Protein AF-A0A485AMB1-F1 (afdb_monomer_lite)

pLDDT: mean 91.43, std 9.82, range [41.94, 98.31]

InterPro domains:
  IPR048332 D-galactarate/Altronate dehydratase, C-terminal domain [PF20629] (34-96)
  IPR052172 UxaA family altronate/galactarate dehydratases [PTHR30536] (4-95)

Sequence (105 aa):
MICQHQEDEVEAGIEHLRQLYEVMRHDKREPGKLSELKFGLECGGSDGLSGITANPMLGRFSDYVIANGGTTVLTEVPEMFGAEQLLMDHCRDERDLRQAGDDGQ

Structure (mmCIF, N/CA/C/O backbone):
data_AF-A0A485AMB1-F1
#
_entry.id   AF-A0A485AMB1-F1
#
loop_
_atom_site.group_PDB
_atom_site.id
_atom_site.type_symbol
_atom_site.label_atom_id
_atom_site.label_alt_id
_atom_site.label_comp_id
_atom_site.label_asym_id
_atom_site.label_entity_id
_atom_site.label_seq_id
_atom_site.pdbx_PDB_ins_code
_atom_site.Cartn_x
_atom_site.Cartn_y
_atom_site.Cartn_z
_a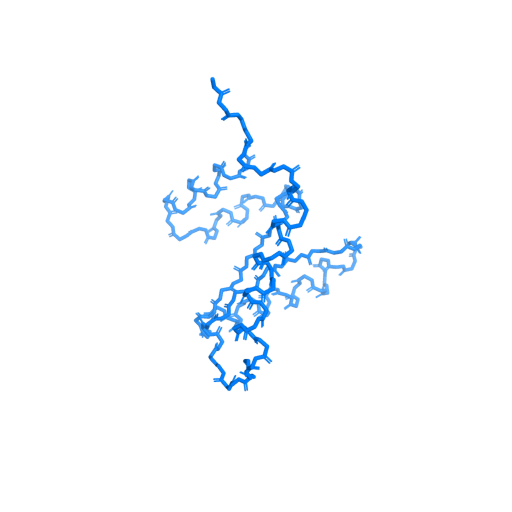tom_site.occupancy
_atom_site.B_iso_or_equiv
_atom_site.auth_seq_id
_atom_site.auth_comp_id
_atom_site.auth_asym_id
_atom_site.auth_atom_id
_atom_site.pdbx_PDB_model_num
ATOM 1 N N . MET A 1 1 ? -24.052 32.332 10.646 1.00 53.50 1 MET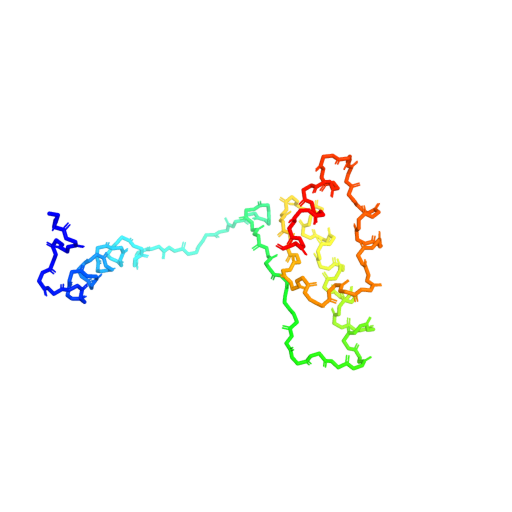 A N 1
ATOM 2 C CA . MET A 1 1 ? -23.258 31.140 10.289 1.00 53.50 1 MET A CA 1
ATOM 3 C C . MET A 1 1 ? -22.518 30.727 11.545 1.00 53.50 1 MET A C 1
ATOM 5 O O . MET A 1 1 ? -21.777 31.551 12.061 1.00 53.50 1 MET A O 1
ATOM 9 N N . ILE A 1 2 ? -22.808 29.550 12.100 1.00 72.75 2 ILE A N 1
ATOM 10 C CA . ILE A 1 2 ? -22.065 29.008 13.246 1.00 72.75 2 ILE A CA 1
ATOM 11 C C . ILE A 1 2 ? -21.000 28.092 12.649 1.00 72.75 2 ILE A C 1
ATOM 13 O O . ILE A 1 2 ? -21.344 27.135 11.964 1.00 7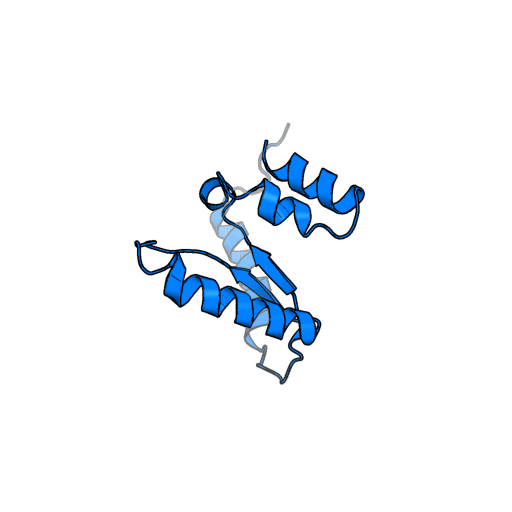2.75 2 ILE A O 1
ATOM 17 N N . CYS A 1 3 ? -19.728 28.438 12.830 1.00 77.12 3 CYS A N 1
ATOM 18 C CA . CYS A 1 3 ? -18.605 27.687 12.261 1.00 77.12 3 CYS A CA 1
ATOM 19 C C . CYS A 1 3 ? -18.094 26.584 13.196 1.00 77.12 3 CYS A C 1
ATOM 21 O O . CYS A 1 3 ? -17.352 25.718 12.752 1.00 77.12 3 CYS A O 1
ATOM 23 N N . GLN A 1 4 ? -18.484 26.619 14.473 1.00 79.94 4 GLN A N 1
ATOM 24 C CA . GLN A 1 4 ? -17.926 25.781 15.528 1.00 79.94 4 GLN A CA 1
ATOM 25 C C . GLN A 1 4 ? -19.030 25.388 16.514 1.00 79.94 4 GLN A C 1
ATOM 27 O O . GLN A 1 4 ? -19.762 26.246 17.006 1.00 79.94 4 GLN A O 1
ATOM 32 N N . HIS A 1 5 ? -19.171 24.083 16.755 1.00 84.12 5 HIS A N 1
ATOM 33 C CA . HIS A 1 5 ? -20.206 23.506 17.625 1.00 84.12 5 HIS A CA 1
ATOM 34 C C . HIS A 1 5 ? -19.680 23.095 19.007 1.00 84.12 5 HIS A C 1
ATOM 36 O O . HIS A 1 5 ? -20.474 22.685 19.847 1.00 84.12 5 HIS A O 1
ATOM 42 N N . GLN A 1 6 ? -18.365 23.172 19.229 1.00 89.44 6 GLN A N 1
ATOM 43 C CA . GLN A 1 6 ? -17.703 22.754 20.463 1.00 89.44 6 GLN A CA 1
ATOM 44 C C . GLN A 1 6 ? -16.869 23.904 21.015 1.00 89.44 6 GLN A C 1
ATOM 46 O O . GLN A 1 6 ? -16.101 24.511 20.273 1.00 89.44 6 GLN A O 1
ATOM 51 N N . GLU A 1 7 ? -17.011 24.198 22.305 1.00 89.81 7 GLU A N 1
ATOM 52 C CA . GLU A 1 7 ? -16.191 25.215 22.978 1.00 89.81 7 GLU A CA 1
ATOM 53 C C . GLU A 1 7 ? -14.748 24.733 23.187 1.00 89.81 7 GLU A C 1
ATOM 55 O O . GLU A 1 7 ? -13.815 25.519 23.039 1.00 89.81 7 GLU A O 1
ATOM 60 N N . ASP A 1 8 ? -14.567 23.435 23.454 1.00 94.44 8 ASP A N 1
ATOM 61 C CA . ASP A 1 8 ? -13.267 22.765 23.537 1.00 94.44 8 ASP A CA 1
ATOM 62 C C . ASP A 1 8 ? -13.234 21.577 22.566 1.00 94.44 8 ASP A C 1
ATOM 64 O O . ASP A 1 8 ? -13.794 20.506 22.808 1.00 94.44 8 ASP A O 1
ATOM 68 N N . GLU A 1 9 ? -12.598 21.792 21.420 1.00 94.19 9 GLU A N 1
ATOM 69 C CA . GLU A 1 9 ? -12.505 20.805 20.343 1.00 94.19 9 GLU A CA 1
ATOM 70 C C . GLU A 1 9 ? -11.564 19.647 20.701 1.00 94.19 9 GLU A C 1
ATOM 72 O O . GLU A 1 9 ? -11.744 18.532 20.207 1.00 94.19 9 GLU A O 1
ATOM 77 N N . VAL A 1 10 ? -10.583 19.891 21.578 1.00 96.00 10 VAL A N 1
ATOM 78 C CA . VAL A 1 10 ? -9.636 18.865 22.021 1.00 96.00 10 VAL A CA 1
ATOM 79 C C . VAL A 1 10 ? -10.334 17.913 22.979 1.00 96.00 10 VAL A C 1
ATOM 81 O O . VAL A 1 10 ? -10.269 16.703 22.768 1.00 96.00 10 VAL A O 1
ATOM 84 N N . GLU A 1 11 ? -11.044 18.434 23.981 1.00 96.81 11 GLU A N 1
ATOM 85 C CA . GLU A 1 11 ? -11.788 17.595 24.927 1.00 96.81 11 GLU A CA 1
ATOM 86 C C . GLU A 1 11 ? -12.890 16.802 24.213 1.00 96.81 11 GLU A C 1
ATOM 88 O O . GLU A 1 11 ? -13.005 15.589 24.401 1.00 96.81 11 GLU A O 1
ATOM 93 N N . ALA A 1 12 ? -13.635 17.446 23.308 1.00 95.88 12 ALA A N 1
ATOM 94 C CA . ALA A 1 12 ? -14.627 16.759 22.484 1.00 95.88 12 ALA A CA 1
ATOM 95 C C . ALA A 1 12 ? -13.993 15.642 21.630 1.00 95.88 12 ALA A C 1
ATOM 97 O O . ALA A 1 12 ? -14.531 14.536 21.544 1.00 95.88 12 ALA A O 1
ATOM 98 N N . GLY A 1 13 ? -12.824 15.894 21.032 1.00 96.25 13 GLY A N 1
ATOM 99 C CA . GLY A 1 13 ? -12.070 14.887 20.284 1.00 96.25 13 GLY A CA 1
ATOM 100 C C . GLY A 1 13 ? -11.617 13.713 21.156 1.00 96.25 13 GLY A C 1
ATOM 101 O O . GLY A 1 13 ? -11.760 12.556 20.757 1.00 96.25 13 GLY A O 1
ATOM 102 N N . ILE A 1 14 ? -11.119 13.989 22.364 1.00 97.88 14 ILE A N 1
ATOM 103 C CA . ILE A 1 14 ? -10.697 12.963 23.327 1.00 97.88 14 ILE A CA 1
ATOM 104 C C . ILE A 1 14 ? -11.879 12.083 23.741 1.00 97.88 14 ILE A C 1
ATOM 106 O O . ILE A 1 14 ? -11.724 10.862 23.803 1.00 97.88 14 ILE A O 1
ATOM 110 N N . GLU A 1 15 ? -13.053 12.664 23.987 1.00 97.44 15 GLU A N 1
ATOM 111 C CA . GLU A 1 15 ? -14.259 11.907 24.337 1.00 97.44 15 GLU A CA 1
ATOM 112 C C . GLU A 1 15 ? -14.653 10.925 23.217 1.00 97.44 15 GLU A C 1
ATOM 114 O O . GLU A 1 15 ? -14.898 9.744 23.472 1.00 97.44 15 GLU A O 1
ATOM 119 N N . HIS A 1 16 ? -14.604 11.353 21.952 1.00 96.62 16 HIS A N 1
ATOM 120 C CA . HIS A 1 16 ? -14.847 10.460 20.814 1.00 96.62 16 HIS A CA 1
ATOM 121 C C . HIS A 1 16 ? -13.791 9.350 20.688 1.00 96.62 16 HIS A C 1
ATOM 123 O O . HIS A 1 16 ? -14.131 8.190 20.441 1.00 96.62 16 HIS A O 1
ATOM 129 N N . LEU A 1 17 ? -12.510 9.670 20.901 1.00 98.06 17 LEU A N 1
ATOM 130 C CA . LEU A 1 17 ? -11.436 8.671 20.885 1.00 98.06 17 LEU A CA 1
ATOM 131 C C . LEU A 1 17 ? -11.593 7.644 22.012 1.00 98.06 17 LEU A C 1
ATOM 133 O O . LEU A 1 17 ? -11.348 6.457 21.794 1.00 98.06 17 LEU A O 1
ATOM 137 N N . ARG A 1 18 ? -12.043 8.070 23.199 1.00 98.31 18 ARG A N 1
ATOM 138 C CA . ARG A 1 18 ? -12.338 7.168 24.320 1.00 98.31 18 ARG A CA 1
ATOM 139 C C . ARG A 1 18 ? -13.434 6.170 23.972 1.00 98.31 18 ARG A C 1
ATOM 141 O O . ARG A 1 18 ? -13.278 4.988 24.257 1.00 98.31 18 ARG A O 1
ATOM 148 N N . GLN A 1 19 ? -14.497 6.615 23.309 1.00 98.00 19 GLN A N 1
ATOM 149 C CA . GLN A 1 19 ? -15.587 5.734 22.881 1.00 98.00 19 GLN A CA 1
ATOM 150 C C . GLN A 1 19 ? -15.099 4.666 21.892 1.00 98.00 19 GLN A C 1
ATOM 152 O O . GLN A 1 19 ? -15.423 3.490 22.052 1.00 98.00 19 GLN A O 1
ATOM 157 N N . LEU A 1 20 ? -14.265 5.048 20.917 1.00 98.06 20 LEU A N 1
ATOM 158 C CA . LEU A 1 20 ? -13.640 4.093 19.994 1.00 98.06 20 LEU A CA 1
ATOM 159 C C . LEU A 1 20 ? -12.723 3.110 20.734 1.00 98.06 20 LEU A C 1
ATOM 161 O O . LEU A 1 20 ? -12.770 1.908 20.468 1.00 98.06 20 LEU A O 1
ATOM 165 N N . TYR A 1 21 ? -11.921 3.608 21.681 1.00 98.12 21 TYR A N 1
ATOM 166 C CA . TYR A 1 21 ? -11.026 2.789 22.496 1.00 98.12 21 TYR A CA 1
ATOM 167 C C . TYR A 1 21 ? -11.782 1.731 23.306 1.00 98.12 21 TYR A C 1
ATOM 169 O O . TYR A 1 21 ? -11.390 0.566 23.286 1.00 98.12 21 TYR A O 1
ATOM 177 N N . GLU A 1 22 ? -12.873 2.099 23.983 1.00 98.25 22 GLU A N 1
ATOM 178 C CA . GLU A 1 22 ? -13.654 1.151 24.790 1.00 98.25 22 GLU A CA 1
ATOM 179 C C . GLU A 1 22 ? -14.243 0.002 23.961 1.00 98.25 22 GLU A C 1
ATOM 181 O O . GLU A 1 22 ? -14.380 -1.109 24.473 1.00 98.25 22 GLU A O 1
ATOM 186 N N . VAL A 1 23 ? -14.518 0.225 22.672 1.00 97.50 23 VAL A N 1
ATOM 187 C CA . VAL A 1 23 ? -14.938 -0.842 21.753 1.00 97.50 23 VAL A CA 1
ATOM 188 C C . VAL A 1 23 ? -13.746 -1.710 21.332 1.00 97.50 23 VAL A C 1
ATOM 190 O O . VAL A 1 23 ? -13.785 -2.924 21.519 1.00 97.50 23 VAL A O 1
ATOM 193 N N . MET A 1 24 ? -12.670 -1.110 20.807 1.00 97.69 24 MET A N 1
ATOM 194 C CA . MET A 1 24 ? -11.556 -1.865 20.199 1.00 97.69 24 MET A CA 1
ATOM 195 C C . MET A 1 24 ? -10.614 -2.533 21.212 1.00 97.69 24 MET A C 1
ATOM 197 O O . MET A 1 24 ? -9.871 -3.450 20.871 1.00 97.69 24 MET A O 1
ATOM 201 N N . ARG A 1 25 ? -10.595 -2.090 22.479 1.00 97.81 25 ARG A N 1
ATOM 202 C CA . ARG A 1 25 ? -9.629 -2.570 23.493 1.00 97.81 25 ARG A CA 1
ATOM 203 C C . ARG A 1 25 ? -9.737 -4.063 23.811 1.00 97.81 25 ARG A C 1
ATOM 205 O O . ARG A 1 25 ? -8.846 -4.611 24.461 1.00 97.81 25 ARG A O 1
ATOM 212 N N . HIS A 1 26 ? -10.840 -4.696 23.426 1.00 97.56 26 HIS A N 1
ATOM 213 C CA . HIS A 1 26 ? -11.092 -6.117 23.638 1.00 97.56 26 HIS A CA 1
ATOM 214 C C . HIS A 1 26 ? -10.832 -6.972 22.393 1.00 97.56 26 HIS A C 1
ATOM 216 O O . HIS A 1 26 ? -10.906 -8.200 22.497 1.00 97.56 26 HIS A O 1
ATOM 222 N N . ASP A 1 27 ? -10.491 -6.352 21.260 1.00 97.69 27 ASP A N 1
ATOM 223 C CA . ASP A 1 27 ? -10.196 -7.052 20.016 1.00 97.69 27 ASP A CA 1
ATOM 224 C C . ASP A 1 27 ? -8.995 -7.985 20.184 1.00 97.69 27 ASP A C 1
ATOM 226 O O . ASP A 1 27 ? -8.000 -7.684 20.855 1.00 97.69 27 ASP A O 1
ATOM 230 N N . LYS A 1 28 ? -9.085 -9.157 19.558 1.00 97.75 28 LYS A N 1
ATOM 231 C CA . LYS A 1 28 ? -8.023 -10.162 19.556 1.00 97.75 28 LYS A CA 1
ATOM 232 C C . LYS A 1 28 ? -7.654 -10.507 18.127 1.00 97.75 28 LYS A C 1
ATOM 234 O O . LYS A 1 28 ? -8.494 -10.507 17.237 1.00 97.75 28 LYS A O 1
ATOM 239 N N . ARG A 1 29 ? -6.374 -10.820 17.918 1.00 97.31 29 ARG A N 1
ATOM 240 C CA . ARG A 1 29 ? -5.906 -11.337 16.631 1.00 97.31 29 ARG A CA 1
ATOM 241 C C . ARG A 1 29 ? -6.539 -12.699 16.381 1.00 97.31 29 ARG A C 1
ATOM 243 O O . ARG A 1 29 ? -6.483 -13.571 17.247 1.00 97.31 29 ARG A O 1
ATOM 250 N N . GLU A 1 30 ? -7.046 -12.879 15.175 1.00 96.94 30 GLU A N 1
ATOM 251 C CA . GLU A 1 30 ? -7.585 -14.141 14.686 1.00 96.94 30 GLU A CA 1
ATOM 252 C C . GLU A 1 30 ? -6.840 -14.551 13.411 1.00 96.94 30 GLU A C 1
ATOM 254 O O . GLU A 1 30 ? -6.255 -13.697 12.734 1.00 96.94 30 GLU A O 1
ATOM 259 N N . PRO A 1 31 ? -6.804 -15.851 13.075 1.00 97.69 31 PRO A N 1
ATOM 260 C CA . PRO A 1 31 ? -6.331 -16.281 11.768 1.00 97.69 31 PRO A CA 1
ATOM 261 C C . PRO A 1 31 ? -7.168 -15.628 10.659 1.00 97.69 31 PRO A C 1
ATOM 263 O O . PRO A 1 31 ? -8.386 -15.778 10.638 1.00 97.69 31 PRO A O 1
ATOM 266 N N . GLY A 1 32 ? -6.505 -14.936 9.734 1.00 95.12 32 GLY A N 1
ATOM 267 C CA . GLY A 1 32 ? -7.123 -14.312 8.562 1.00 95.12 32 GLY A CA 1
ATOM 268 C C . GLY A 1 32 ? -6.574 -14.879 7.256 1.00 95.12 32 GLY A C 1
ATOM 269 O O . GLY A 1 32 ? -5.617 -15.661 7.243 1.00 95.12 32 GLY A O 1
ATOM 270 N N . LYS A 1 33 ? -7.177 -14.477 6.141 1.00 97.00 33 LYS A N 1
ATOM 271 C CA . LYS A 1 33 ? -6.718 -14.817 4.790 1.00 97.00 33 LYS A CA 1
ATOM 272 C C . LYS A 1 33 ? -5.876 -13.683 4.222 1.00 97.00 33 LYS A C 1
ATOM 274 O O . LYS A 1 33 ? -6.148 -12.511 4.454 1.00 97.00 33 LYS A O 1
ATOM 279 N N . LEU A 1 34 ? -4.901 -14.025 3.382 1.00 95.62 34 LEU A N 1
ATOM 280 C CA . LEU A 1 34 ? -4.089 -13.020 2.690 1.00 95.62 34 LEU A CA 1
ATOM 281 C C . LEU A 1 34 ? -4.935 -12.111 1.777 1.00 95.62 34 LEU A C 1
ATOM 283 O O . LEU A 1 34 ? -4.602 -10.945 1.601 1.00 95.62 34 LEU A O 1
ATOM 287 N N . SER A 1 35 ? -6.075 -12.610 1.290 1.00 97.94 35 SER A N 1
ATOM 288 C CA . SER A 1 35 ? -7.053 -11.845 0.510 1.00 97.94 35 SER A CA 1
ATOM 289 C C . SER A 1 35 ? -7.749 -10.709 1.262 1.00 97.94 35 SER A C 1
ATOM 291 O O . SER A 1 35 ? -8.403 -9.872 0.651 1.00 97.94 35 SER A O 1
ATOM 293 N N . GLU A 1 36 ? -7.654 -10.687 2.591 1.00 97.44 36 GLU A N 1
ATOM 294 C CA . GLU A 1 36 ? -8.235 -9.634 3.432 1.00 97.44 36 GLU A CA 1
ATOM 295 C C . GLU A 1 36 ? -7.252 -8.471 3.638 1.00 97.44 36 GLU A C 1
ATOM 297 O O . GLU A 1 36 ? -7.619 -7.439 4.199 1.00 97.44 36 GLU A O 1
ATOM 302 N N . LEU A 1 37 ? -6.005 -8.623 3.177 1.00 96.38 37 LEU A N 1
ATOM 303 C CA . LEU A 1 37 ? -4.933 -7.662 3.390 1.00 96.38 37 LEU A CA 1
ATOM 304 C C . LEU A 1 37 ? -4.667 -6.805 2.152 1.00 96.38 37 LEU A C 1
ATOM 306 O O . LEU A 1 37 ? -4.688 -7.267 1.008 1.00 96.38 37 LEU A O 1
ATOM 310 N N . LYS A 1 38 ? -4.351 -5.540 2.427 1.00 96.69 38 LYS A N 1
ATOM 311 C CA . LYS A 1 38 ? -3.865 -4.561 1.458 1.00 96.69 38 LYS A CA 1
ATOM 312 C C . LYS A 1 38 ? -2.512 -4.048 1.937 1.00 96.69 38 LYS A C 1
ATOM 314 O O . LYS A 1 38 ? -2.407 -3.614 3.083 1.00 96.69 38 LYS A O 1
ATOM 319 N N . PHE A 1 39 ? -1.500 -4.100 1.080 1.00 96.88 39 PHE A N 1
ATOM 320 C CA . PHE A 1 39 ? -0.146 -3.643 1.389 1.00 96.88 39 PHE A CA 1
ATOM 321 C C . PHE A 1 39 ? 0.177 -2.391 0.578 1.00 96.88 39 PHE A C 1
ATOM 323 O O . PHE A 1 39 ? 0.213 -2.454 -0.646 1.00 96.88 39 PHE A O 1
ATOM 330 N N . GLY A 1 40 ? 0.418 -1.271 1.257 1.00 95.69 40 GLY A N 1
ATOM 331 C CA . GLY A 1 40 ? 1.102 -0.130 0.649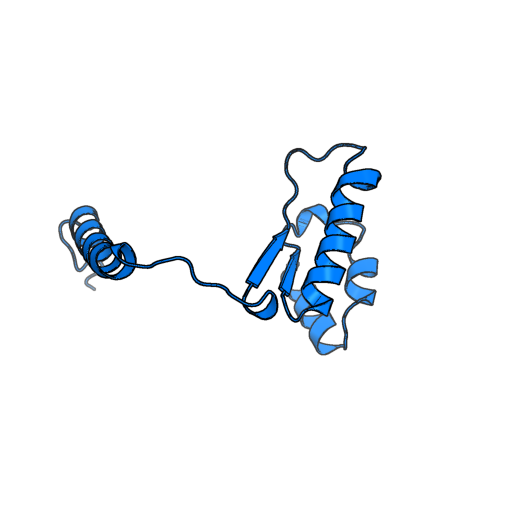 1.00 95.69 40 GLY A CA 1
ATOM 332 C C . GLY A 1 40 ? 2.599 -0.418 0.575 1.00 95.69 40 GLY A C 1
ATOM 333 O O . GLY A 1 40 ? 3.164 -0.961 1.528 1.00 95.69 40 GLY A O 1
ATOM 334 N N . LEU A 1 41 ? 3.208 -0.114 -0.563 1.00 93.81 41 LEU A N 1
ATOM 335 C CA . LEU A 1 41 ? 4.627 -0.303 -0.824 1.00 93.81 41 LEU A CA 1
ATOM 336 C C . LEU A 1 41 ? 5.285 1.066 -0.897 1.00 93.81 41 LEU A C 1
ATOM 338 O O . LEU A 1 41 ? 4.914 1.869 -1.741 1.00 93.81 41 LEU A O 1
ATOM 342 N N . GLU A 1 42 ? 6.267 1.279 -0.034 1.00 91.25 42 GLU A N 1
ATOM 343 C CA . GLU A 1 42 ? 7.006 2.531 0.075 1.00 91.25 42 GLU A CA 1
ATOM 344 C C . GLU A 1 42 ? 8.500 2.227 0.030 1.00 91.25 42 GLU A C 1
ATOM 346 O O . GLU A 1 42 ? 8.979 1.230 0.595 1.00 91.25 42 GLU A O 1
ATOM 351 N N . CYS A 1 43 ? 9.237 3.120 -0.600 1.00 89.56 43 CYS A N 1
ATOM 352 C CA . CYS A 1 43 ? 10.659 3.281 -0.447 1.00 89.56 43 CYS A CA 1
ATOM 353 C C . CYS A 1 43 ? 10.958 4.076 0.835 1.00 89.56 43 CYS A C 1
ATOM 355 O O . CYS A 1 43 ? 10.113 4.709 1.464 1.00 89.56 43 CYS A O 1
ATOM 357 N N . GLY A 1 44 ? 12.203 3.975 1.294 1.00 86.19 44 GLY A N 1
ATOM 358 C CA . GLY A 1 44 ? 12.717 4.780 2.400 1.00 86.19 44 GLY A CA 1
ATOM 359 C C . GLY A 1 44 ? 13.857 5.659 1.903 1.00 86.19 44 GLY A C 1
ATOM 360 O O . GLY A 1 44 ? 13.704 6.464 0.995 1.00 86.19 44 GLY A O 1
ATOM 361 N N . GLY A 1 45 ? 15.054 5.467 2.457 1.00 85.56 45 GLY A N 1
ATOM 362 C CA . GLY A 1 45 ? 16.274 6.026 1.870 1.00 85.56 45 GLY A CA 1
ATOM 363 C C . GLY A 1 45 ? 16.736 5.178 0.689 1.00 85.56 45 GLY A C 1
ATOM 364 O O . GLY A 1 45 ? 17.543 4.273 0.885 1.00 85.56 45 GLY A O 1
ATOM 365 N N . SER A 1 46 ? 16.200 5.434 -0.506 1.00 82.94 46 SER A N 1
ATOM 366 C CA . SER A 1 46 ? 16.568 4.684 -1.712 1.00 82.94 46 SER A CA 1
ATOM 367 C C . SER A 1 46 ? 18.051 4.872 -2.065 1.00 82.94 46 SER A C 1
ATOM 369 O O . SER A 1 46 ? 18.589 5.979 -1.978 1.00 82.94 46 SER A O 1
ATOM 371 N N . ASP A 1 47 ? 18.725 3.789 -2.456 1.00 89.88 47 ASP A N 1
ATOM 372 C CA . ASP A 1 47 ? 20.114 3.801 -2.909 1.00 89.88 47 ASP A CA 1
ATOM 373 C C . ASP A 1 47 ? 20.275 3.053 -4.244 1.00 89.88 47 ASP A C 1
ATOM 375 O O . ASP A 1 47 ? 19.335 2.472 -4.792 1.00 89.88 47 ASP A O 1
ATOM 379 N N . GLY A 1 48 ? 21.492 3.066 -4.797 1.00 88.75 48 GLY A N 1
ATOM 380 C CA . GLY A 1 48 ? 21.776 2.415 -6.080 1.00 88.75 48 GLY A CA 1
ATOM 381 C C . GLY A 1 48 ? 21.592 0.889 -6.082 1.00 88.75 48 GLY A C 1
ATOM 382 O O . GLY A 1 48 ? 21.579 0.287 -7.154 1.00 88.75 48 GLY A O 1
ATOM 383 N N . LEU A 1 49 ? 21.459 0.248 -4.916 1.00 93.56 49 LEU A N 1
ATOM 384 C CA . LEU A 1 49 ? 21.231 -1.190 -4.778 1.00 93.56 49 LEU A CA 1
ATOM 385 C C . LEU A 1 49 ? 19.749 -1.532 -4.609 1.00 93.56 49 LEU A C 1
ATOM 387 O O . LEU A 1 49 ? 19.370 -2.655 -4.955 1.00 93.56 49 LEU A O 1
ATOM 391 N N . SER A 1 50 ? 18.909 -0.605 -4.133 1.00 93.50 50 SER A N 1
ATOM 392 C CA . SER A 1 50 ? 17.461 -0.808 -3.963 1.00 93.50 50 SER A CA 1
ATOM 393 C C . SER A 1 50 ? 16.805 -1.377 -5.223 1.00 93.50 50 SER A C 1
ATOM 395 O O . SER A 1 50 ? 16.124 -2.403 -5.159 1.00 93.50 50 SER A O 1
ATOM 397 N N . GLY A 1 51 ? 17.108 -0.797 -6.390 1.00 90.50 51 GLY A N 1
ATOM 398 C CA . GLY A 1 51 ? 16.573 -1.227 -7.689 1.00 90.50 51 GLY A CA 1
ATOM 399 C C . GLY A 1 51 ? 17.007 -2.628 -8.149 1.00 90.50 51 GLY A C 1
ATOM 400 O O . GLY A 1 51 ? 16.391 -3.195 -9.046 1.00 90.50 51 GLY A O 1
ATOM 401 N N . ILE A 1 52 ? 18.041 -3.211 -7.533 1.00 94.38 52 ILE A N 1
ATOM 402 C CA . ILE A 1 52 ? 18.597 -4.530 -7.890 1.00 94.38 52 ILE A CA 1
ATOM 403 C C . ILE A 1 52 ? 18.296 -5.574 -6.799 1.00 94.38 52 ILE A C 1
ATOM 405 O O . ILE A 1 52 ? 18.370 -6.777 -7.049 1.00 94.38 52 ILE A O 1
ATOM 409 N N . THR A 1 53 ? 17.930 -5.135 -5.591 1.00 95.06 53 THR A N 1
ATOM 410 C CA . THR A 1 53 ? 17.785 -6.003 -4.415 1.00 95.06 53 THR A CA 1
ATOM 411 C C . THR A 1 53 ? 16.386 -5.931 -3.805 1.00 95.06 53 THR A C 1
ATOM 413 O O . THR A 1 53 ? 15.562 -6.813 -4.058 1.00 95.06 53 THR A O 1
ATOM 416 N N . ALA A 1 54 ? 16.101 -4.893 -3.018 1.00 94.38 54 ALA A N 1
ATOM 417 C CA . ALA A 1 54 ? 14.856 -4.747 -2.276 1.00 94.38 54 ALA A CA 1
ATOM 418 C C . ALA A 1 54 ? 13.636 -4.618 -3.201 1.00 94.38 54 ALA A C 1
ATOM 420 O O . ALA A 1 54 ? 12.652 -5.328 -2.996 1.00 94.38 54 ALA A O 1
ATOM 421 N N . ASN A 1 55 ? 13.715 -3.805 -4.258 1.00 94.00 55 ASN A N 1
ATOM 422 C CA . ASN A 1 55 ? 12.574 -3.553 -5.143 1.00 94.00 55 ASN A CA 1
ATOM 423 C C . ASN A 1 55 ? 12.191 -4.810 -5.948 1.00 94.00 55 ASN A C 1
ATOM 425 O O . ASN A 1 55 ? 11.013 -5.171 -5.949 1.00 94.00 55 ASN A O 1
ATOM 429 N N . PRO A 1 56 ? 13.138 -5.573 -6.542 1.00 95.06 56 PRO A N 1
ATOM 430 C CA . PRO A 1 56 ? 12.807 -6.862 -7.152 1.00 95.06 56 PRO A CA 1
ATOM 431 C C . PRO A 1 56 ? 12.211 -7.882 -6.171 1.00 95.06 56 PRO A C 1
ATOM 433 O O . PRO A 1 56 ? 11.345 -8.672 -6.551 1.00 95.06 56 PRO A O 1
ATOM 436 N N . MET A 1 57 ? 12.655 -7.883 -4.908 1.00 96.06 57 MET A N 1
ATOM 437 C CA . MET A 1 57 ? 12.070 -8.738 -3.872 1.00 96.06 57 MET A CA 1
ATOM 438 C C . MET A 1 57 ? 10.626 -8.321 -3.557 1.00 96.06 57 MET A C 1
ATOM 440 O O . MET A 1 57 ? 9.748 -9.185 -3.535 1.00 96.06 57 MET A O 1
ATOM 444 N N . LEU A 1 58 ? 10.358 -7.0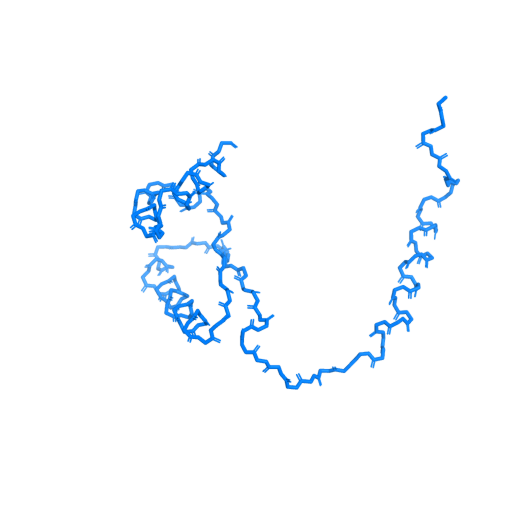18 -3.411 1.00 95.62 58 LEU A N 1
ATOM 445 C CA . LEU A 1 58 ? 9.007 -6.480 -3.217 1.00 95.62 58 LEU A CA 1
ATOM 446 C C . LEU A 1 58 ? 8.084 -6.753 -4.412 1.00 95.62 58 LEU A C 1
ATOM 448 O O . LEU A 1 58 ? 6.907 -7.048 -4.209 1.00 95.62 58 LEU A O 1
ATOM 452 N N . GLY A 1 59 ? 8.608 -6.744 -5.641 1.00 95.50 59 GLY A N 1
ATOM 453 C CA . GLY A 1 59 ? 7.864 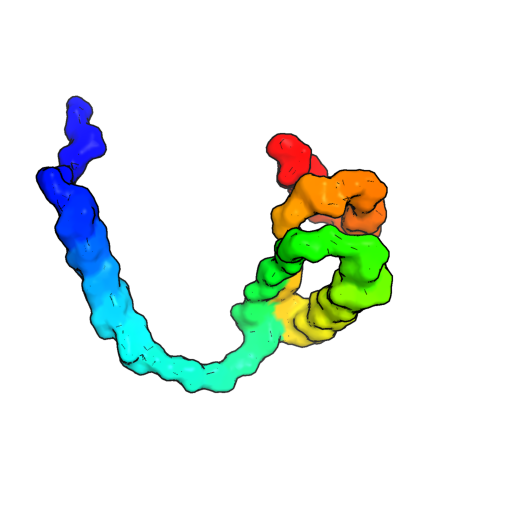-7.173 -6.828 1.00 95.50 59 GLY A CA 1
ATOM 454 C C . GLY A 1 59 ? 7.382 -8.622 -6.704 1.00 95.50 59 GLY A C 1
ATOM 455 O O . GLY A 1 59 ? 6.190 -8.895 -6.805 1.00 95.50 59 GLY A O 1
ATOM 456 N N . ARG A 1 60 ? 8.281 -9.552 -6.345 1.00 97.88 60 ARG A N 1
ATOM 457 C CA . ARG A 1 60 ? 7.913 -10.966 -6.118 1.00 97.88 60 ARG A CA 1
ATOM 458 C C . ARG A 1 60 ? 6.955 -11.154 -4.943 1.00 97.88 60 ARG A C 1
ATOM 460 O O . ARG A 1 60 ? 6.094 -12.031 -4.984 1.00 97.88 60 ARG A O 1
ATOM 467 N N . PHE A 1 61 ? 7.120 -10.366 -3.884 1.00 97.50 61 PHE A N 1
ATOM 468 C CA . PHE A 1 61 ? 6.176 -10.341 -2.771 1.00 97.50 61 PHE A CA 1
ATOM 469 C C . PHE A 1 61 ? 4.781 -9.916 -3.249 1.00 97.50 61 PHE A C 1
ATOM 471 O O . PHE A 1 61 ? 3.798 -10.568 -2.904 1.00 97.50 61 PHE A O 1
ATOM 478 N N . SER A 1 62 ? 4.702 -8.887 -4.092 1.00 97.31 62 SER A N 1
ATOM 479 C CA . SER A 1 62 ? 3.444 -8.398 -4.661 1.00 97.31 62 SER A CA 1
ATOM 480 C C . SER A 1 62 ? 2.759 -9.458 -5.512 1.00 97.31 62 SER A C 1
ATOM 482 O O . SER A 1 62 ? 1.588 -9.757 -5.278 1.00 97.31 62 SER A O 1
ATOM 484 N N . ASP A 1 63 ? 3.507 -10.121 -6.398 1.00 97.06 63 ASP A N 1
ATOM 485 C CA . ASP A 1 63 ? 2.999 -11.245 -7.191 1.00 97.06 63 ASP A CA 1
ATOM 486 C C . ASP A 1 63 ? 2.422 -12.352 -6.298 1.00 97.06 63 ASP A C 1
ATOM 488 O O . ASP A 1 63 ? 1.330 -12.864 -6.548 1.00 97.06 63 ASP A O 1
ATOM 492 N N . TYR A 1 64 ? 3.130 -12.707 -5.220 1.00 98.00 64 TYR A N 1
ATOM 493 C CA . TYR A 1 64 ? 2.677 -13.719 -4.266 1.00 98.00 64 TYR A CA 1
ATOM 494 C C . TYR A 1 64 ? 1.383 -13.306 -3.551 1.00 98.00 64 TYR A C 1
ATOM 496 O O . TYR A 1 64 ? 0.465 -14.120 -3.420 1.00 98.00 64 TYR A O 1
ATOM 504 N N . VAL A 1 65 ? 1.287 -12.055 -3.092 1.00 98.06 65 VAL A N 1
ATOM 505 C CA . VAL A 1 65 ? 0.085 -11.538 -2.422 1.00 98.06 65 VAL A CA 1
ATOM 506 C C . VAL A 1 65 ? -1.107 -11.528 -3.378 1.00 98.06 65 VAL A C 1
ATOM 508 O O . VAL A 1 65 ? -2.166 -12.057 -3.030 1.00 98.06 65 VAL A O 1
ATOM 511 N N . ILE A 1 66 ? -0.930 -10.989 -4.588 1.00 96.56 66 ILE A N 1
ATOM 512 C CA . ILE A 1 66 ? -1.979 -10.903 -5.612 1.00 96.56 66 ILE A CA 1
ATOM 513 C C . ILE A 1 66 ? -2.447 -12.305 -6.022 1.00 96.56 66 ILE A C 1
ATOM 515 O O . ILE A 1 66 ? -3.651 -12.554 -6.098 1.00 96.56 66 ILE A O 1
ATOM 519 N N . ALA A 1 67 ? -1.527 -13.261 -6.195 1.00 97.44 67 ALA A N 1
ATOM 520 C CA . ALA A 1 67 ? -1.862 -14.651 -6.517 1.00 97.44 67 ALA A CA 1
ATOM 521 C C . ALA A 1 67 ? -2.725 -15.339 -5.440 1.00 97.44 67 ALA A C 1
ATOM 523 O O . ALA A 1 67 ? -3.442 -16.293 -5.738 1.00 97.44 67 ALA A O 1
ATOM 524 N N . ASN A 1 68 ? -2.692 -14.845 -4.200 1.00 97.75 68 ASN A N 1
ATOM 525 C CA . ASN A 1 68 ? -3.511 -15.320 -3.082 1.00 97.75 68 ASN A CA 1
ATOM 526 C C . ASN A 1 68 ? -4.744 -14.431 -2.812 1.00 97.75 68 ASN A C 1
ATOM 528 O O . ASN A 1 68 ? -5.372 -14.538 -1.756 1.00 97.75 68 ASN A O 1
ATOM 532 N N . GLY A 1 69 ? -5.100 -13.558 -3.759 1.00 97.38 69 GLY A N 1
ATOM 533 C CA . GLY A 1 69 ? -6.275 -12.689 -3.699 1.00 97.38 69 GLY A CA 1
ATOM 534 C C . GLY A 1 69 ? -6.113 -11.450 -2.822 1.00 97.38 69 GLY A C 1
ATOM 535 O O . GLY A 1 69 ? -7.109 -10.777 -2.567 1.00 97.38 69 GLY A O 1
ATOM 536 N N . GLY A 1 70 ? -4.904 -11.171 -2.324 1.00 97.75 70 GLY A N 1
ATOM 537 C CA . GLY A 1 70 ? -4.594 -9.932 -1.610 1.00 97.75 70 GLY A CA 1
ATOM 538 C C . GLY A 1 70 ? -4.373 -8.763 -2.566 1.00 97.75 70 GLY A C 1
ATOM 539 O O . GLY A 1 70 ? -4.463 -8.901 -3.786 1.00 97.75 70 GLY A O 1
ATOM 540 N N . THR A 1 71 ? -4.073 -7.589 -2.018 1.00 97.69 71 THR A N 1
ATOM 541 C CA . THR A 1 71 ? -3.803 -6.384 -2.817 1.00 97.69 71 THR A CA 1
ATOM 542 C C . THR A 1 71 ? -2.486 -5.749 -2.405 1.00 97.69 71 THR A C 1
ATOM 544 O O . THR A 1 71 ? -2.197 -5.628 -1.216 1.00 97.69 71 THR A O 1
ATOM 547 N N . THR A 1 72 ? -1.713 -5.287 -3.382 1.00 97.12 72 THR A N 1
ATOM 548 C CA . THR A 1 72 ? -0.570 -4.395 -3.168 1.00 97.12 72 THR A CA 1
ATOM 549 C C . THR A 1 72 ? -0.799 -3.079 -3.896 1.00 97.12 72 THR A C 1
ATOM 551 O O . THR A 1 72 ? -1.456 -3.053 -4.935 1.00 97.12 72 THR A O 1
ATOM 554 N N . VAL A 1 73 ? -0.276 -1.990 -3.345 1.00 94.94 73 VAL A N 1
ATOM 555 C CA . VAL A 1 73 ? -0.428 -0.632 -3.868 1.00 94.94 73 VAL A CA 1
ATOM 556 C C . VAL A 1 73 ? 0.948 0.014 -3.900 1.00 94.94 73 VAL A C 1
ATOM 558 O O . VAL A 1 73 ? 1.598 0.108 -2.863 1.00 94.94 73 VAL A O 1
ATOM 561 N N . LEU A 1 74 ? 1.384 0.441 -5.082 1.00 92.19 74 LEU A N 1
ATOM 562 C CA . LEU A 1 74 ? 2.521 1.346 -5.237 1.00 92.19 74 LEU A CA 1
ATOM 563 C C . LEU A 1 74 ? 2.007 2.776 -5.035 1.00 92.19 74 LEU A C 1
ATOM 565 O O . LEU A 1 74 ? 0.998 3.140 -5.634 1.00 92.19 74 LEU A O 1
ATOM 569 N N . THR A 1 75 ? 2.655 3.562 -4.184 1.00 90.00 75 THR A N 1
ATOM 570 C CA . THR A 1 75 ? 2.089 4.821 -3.655 1.00 90.00 75 THR A CA 1
ATOM 571 C C . THR A 1 75 ? 2.907 6.068 -3.998 1.00 90.00 75 THR A C 1
ATOM 573 O O . THR A 1 75 ? 2.363 7.171 -4.006 1.00 90.00 75 THR A O 1
ATOM 576 N N . GLU A 1 76 ? 4.188 5.924 -4.335 1.00 89.00 76 GLU A N 1
ATOM 577 C CA . GLU A 1 76 ? 5.103 7.052 -4.549 1.00 89.00 76 GLU A CA 1
ATOM 578 C C . GLU A 1 76 ? 5.156 7.496 -6.015 1.00 89.00 76 GLU A C 1
ATOM 580 O O . GLU A 1 76 ? 6.096 7.187 -6.747 1.00 89.00 76 GLU A O 1
ATOM 585 N N . VAL A 1 77 ? 4.146 8.254 -6.452 1.00 86.38 77 VAL A N 1
ATOM 586 C CA . VAL A 1 77 ? 4.049 8.756 -7.839 1.00 86.38 77 VAL A CA 1
ATOM 587 C C . VAL A 1 77 ? 5.351 9.417 -8.338 1.00 86.38 77 VAL A C 1
ATOM 589 O O . VAL A 1 77 ? 5.794 9.058 -9.431 1.00 86.38 77 VAL A O 1
ATOM 592 N N . PRO A 1 78 ? 6.033 10.306 -7.577 1.00 87.38 78 PRO A N 1
ATOM 593 C CA . PRO A 1 78 ? 7.274 10.925 -8.052 1.00 87.38 78 PRO A CA 1
ATOM 594 C C . PRO A 1 78 ? 8.430 9.942 -8.284 1.00 87.38 78 PRO A C 1
ATOM 596 O O . PRO A 1 78 ? 9.313 10.228 -9.090 1.00 87.38 78 PRO A O 1
ATOM 599 N N . GLU A 1 79 ? 8.443 8.789 -7.607 1.00 88.12 79 GLU A N 1
ATOM 600 C CA . GLU A 1 79 ? 9.479 7.762 -7.796 1.00 88.12 79 GLU A CA 1
ATOM 601 C C . GLU A 1 79 ? 9.245 6.899 -9.044 1.00 88.12 79 GLU A C 1
ATOM 603 O O . GLU A 1 79 ? 10.135 6.166 -9.476 1.00 88.12 79 GLU A O 1
ATOM 608 N N . MET A 1 80 ? 8.069 7.015 -9.663 1.00 87.94 80 MET A N 1
ATOM 609 C CA . MET A 1 80 ? 7.725 6.327 -10.909 1.00 87.94 80 MET A CA 1
ATOM 610 C C . MET A 1 80 ? 8.094 7.141 -12.152 1.00 87.94 80 MET A C 1
ATOM 612 O O . MET A 1 80 ? 7.948 6.646 -13.273 1.00 87.94 80 MET A O 1
ATOM 616 N N . PHE A 1 81 ? 8.581 8.374 -11.978 1.00 88.12 81 PHE A N 1
ATOM 617 C CA . PHE A 1 81 ? 8.941 9.232 -13.097 1.00 88.12 81 PHE A CA 1
ATOM 618 C C . PHE A 1 81 ? 10.070 8.625 -13.937 1.00 88.12 81 PHE A C 1
ATOM 620 O O . PHE A 1 81 ? 11.137 8.273 -13.433 1.00 88.12 81 PHE A O 1
ATOM 627 N N . GLY A 1 82 ? 9.834 8.503 -15.242 1.00 89.75 82 GLY A N 1
ATOM 628 C CA . GLY A 1 82 ? 10.695 7.790 -16.186 1.00 89.75 82 GLY A CA 1
ATOM 629 C C . GLY A 1 82 ? 10.375 6.299 -16.364 1.00 89.75 82 GLY A C 1
ATOM 630 O O . GLY A 1 82 ? 10.978 5.661 -17.230 1.00 89.75 82 GLY A O 1
ATOM 631 N N . ALA A 1 83 ? 9.440 5.739 -15.592 1.00 90.62 83 ALA A N 1
ATOM 632 C CA . ALA A 1 83 ? 8.952 4.363 -15.713 1.00 90.62 83 ALA A CA 1
ATOM 633 C C . ALA A 1 83 ? 7.435 4.280 -15.975 1.00 90.62 83 ALA A C 1
ATOM 635 O O . ALA A 1 83 ? 6.870 3.188 -15.996 1.00 90.62 83 ALA A O 1
ATOM 636 N N . GLU A 1 84 ? 6.770 5.410 -16.213 1.00 89.69 84 GLU A N 1
ATOM 637 C CA . GLU A 1 84 ? 5.316 5.512 -16.332 1.00 89.69 84 GLU A CA 1
ATOM 638 C C . GLU A 1 84 ? 4.803 4.625 -17.456 1.00 89.69 84 GLU A C 1
ATOM 640 O O . GLU A 1 84 ? 3.921 3.809 -17.229 1.00 89.69 84 GLU A O 1
ATOM 645 N N . GLN A 1 85 ? 5.398 4.711 -18.651 1.00 90.31 85 GLN A N 1
ATOM 646 C CA . GLN A 1 85 ? 4.950 3.900 -19.784 1.00 90.31 85 GLN A CA 1
ATOM 647 C C . GLN A 1 85 ? 5.043 2.399 -19.480 1.00 90.31 85 GLN A C 1
ATOM 649 O O . GLN A 1 85 ? 4.122 1.660 -19.809 1.00 90.31 85 GLN A O 1
ATOM 654 N N . LEU A 1 86 ? 6.111 1.961 -18.799 1.00 92.06 86 LEU A N 1
ATOM 655 C CA . LEU A 1 86 ? 6.264 0.560 -18.401 1.00 92.06 86 LEU A CA 1
ATOM 656 C C . LEU A 1 86 ? 5.141 0.133 -17.453 1.00 92.06 86 LEU A C 1
ATOM 658 O O . LEU A 1 86 ? 4.601 -0.953 -17.611 1.00 92.06 86 LEU A O 1
ATOM 662 N N . LEU A 1 87 ? 4.771 0.981 -16.492 1.00 91.19 87 LEU A N 1
ATOM 663 C CA . LEU A 1 87 ? 3.674 0.706 -15.562 1.00 91.19 87 LEU A CA 1
ATOM 664 C C . LEU A 1 87 ? 2.308 0.722 -16.260 1.00 91.19 87 LEU A C 1
ATOM 666 O O . LEU A 1 87 ? 1.487 -0.161 -16.023 1.00 91.19 87 LEU A O 1
ATOM 670 N N . MET A 1 88 ? 2.083 1.681 -17.155 1.00 91.12 88 MET A N 1
ATOM 671 C CA . MET A 1 88 ? 0.851 1.818 -17.933 1.00 91.12 88 MET A CA 1
ATOM 672 C C . MET A 1 88 ? 0.620 0.630 -18.877 1.00 91.12 88 MET A C 1
ATOM 674 O O . MET A 1 88 ? -0.519 0.201 -19.061 1.00 91.12 88 MET A O 1
ATOM 678 N N . ASP A 1 89 ? 1.688 0.039 -19.420 1.00 93.88 89 ASP A N 1
ATOM 679 C CA . ASP A 1 89 ? 1.615 -1.172 -20.248 1.00 93.88 89 ASP A CA 1
ATOM 680 C C . ASP A 1 89 ? 1.095 -2.399 -19.464 1.00 93.88 89 ASP A C 1
ATOM 682 O O . ASP A 1 89 ? 0.665 -3.387 -20.066 1.00 93.88 89 ASP A O 1
ATOM 686 N N . HIS A 1 90 ? 1.099 -2.347 -18.125 1.00 92.25 90 HIS A N 1
ATOM 687 C CA . HIS A 1 90 ? 0.539 -3.384 -17.256 1.00 92.25 90 HIS A CA 1
ATOM 688 C C . HIS A 1 90 ? -0.939 -3.163 -16.889 1.00 92.25 90 HIS A C 1
ATOM 690 O O . HIS A 1 90 ? -1.532 -4.027 -16.234 1.00 92.25 90 HIS A O 1
ATOM 696 N N . CYS A 1 91 ? -1.564 -2.057 -17.309 1.00 94.81 91 CYS A N 1
ATOM 697 C CA . CYS A 1 91 ? -2.996 -1.842 -17.107 1.00 94.81 91 CYS A CA 1
ATOM 698 C C . CYS A 1 91 ? -3.817 -2.903 -17.855 1.00 94.81 91 CYS A C 1
ATOM 700 O O . CYS A 1 91 ? -3.534 -3.260 -18.999 1.00 94.81 91 CYS A O 1
ATOM 702 N N . ARG A 1 92 ? -4.872 -3.413 -17.212 1.00 94.56 92 ARG A N 1
ATOM 703 C CA . ARG A 1 92 ? -5.690 -4.502 -17.768 1.00 94.56 92 ARG A CA 1
ATOM 704 C C . ARG A 1 92 ? -6.468 -4.077 -19.012 1.00 94.56 92 ARG A C 1
ATOM 706 O O . ARG A 1 92 ? -6.659 -4.885 -19.920 1.00 94.56 92 ARG A O 1
ATOM 713 N N . ASP A 1 93 ? -6.978 -2.851 -19.012 1.00 95.88 93 ASP A N 1
ATOM 714 C CA . ASP A 1 93 ? -7.769 -2.281 -20.095 1.00 95.88 93 ASP A CA 1
ATOM 715 C C . ASP A 1 93 ? -7.644 -0.746 -20.145 1.00 95.88 93 ASP A C 1
ATOM 717 O O . ASP A 1 93 ? -6.988 -0.120 -19.310 1.00 95.88 93 ASP A O 1
ATOM 721 N N . GLU A 1 94 ? -8.272 -0.125 -21.149 1.00 93.31 94 GLU A N 1
ATOM 722 C CA . GLU A 1 94 ? -8.224 1.330 -21.337 1.00 93.31 94 GLU A CA 1
ATOM 723 C C . GLU A 1 94 ? -8.834 2.124 -20.178 1.00 93.31 94 GLU A C 1
ATOM 725 O O . GLU A 1 94 ? -8.497 3.294 -20.002 1.00 93.31 94 GLU A O 1
ATOM 730 N N . ARG A 1 95 ? -9.769 1.540 -19.420 1.00 94.38 95 ARG A N 1
ATOM 731 C CA . ARG A 1 95 ? -10.373 2.231 -18.283 1.00 94.38 95 ARG A CA 1
ATOM 732 C C . ARG A 1 95 ? -9.361 2.325 -17.149 1.00 94.38 95 ARG A C 1
ATOM 734 O O . ARG A 1 95 ? -9.198 3.414 -16.603 1.00 94.38 95 ARG A O 1
ATOM 741 N N . ASP A 1 96 ? -8.686 1.221 -16.842 1.00 92.12 96 ASP A N 1
ATOM 742 C CA . ASP A 1 96 ? -7.630 1.187 -15.827 1.00 92.12 96 ASP A CA 1
ATOM 743 C C . ASP A 1 96 ? -6.476 2.125 -16.209 1.00 92.12 96 ASP A C 1
ATOM 745 O O . ASP A 1 96 ? -5.993 2.881 -15.371 1.00 92.12 96 ASP A O 1
ATOM 749 N N . LEU A 1 97 ? -6.106 2.148 -17.494 1.00 91.00 97 LEU A N 1
ATOM 750 C CA . LEU A 1 97 ? -5.081 3.048 -18.026 1.00 91.00 97 LEU A CA 1
ATOM 751 C C . LEU A 1 97 ? -5.441 4.531 -17.848 1.00 91.00 97 LEU A C 1
ATOM 753 O O . LEU A 1 97 ? -4.610 5.320 -17.408 1.00 91.00 97 LEU A O 1
ATOM 757 N N . ARG A 1 98 ? -6.676 4.926 -18.189 1.00 89.12 98 ARG A N 1
ATOM 758 C CA . ARG A 1 98 ? -7.130 6.320 -18.028 1.00 89.12 98 ARG A CA 1
ATOM 759 C C . ARG A 1 98 ? -7.125 6.739 -16.562 1.00 89.12 98 ARG A C 1
ATOM 761 O O . ARG A 1 98 ? -6.624 7.809 -16.255 1.00 89.12 98 ARG A O 1
ATOM 768 N N . GLN A 1 99 ? -7.619 5.873 -15.675 1.00 87.31 99 GLN A N 1
ATOM 769 C CA . GLN A 1 99 ? -7.612 6.143 -14.238 1.00 87.31 99 GLN A CA 1
ATOM 770 C C . GLN A 1 99 ? -6.186 6.341 -13.709 1.00 87.31 99 GLN A C 1
ATOM 772 O O . GLN A 1 99 ? -5.933 7.311 -13.006 1.00 87.31 99 GLN A O 1
ATOM 777 N N . ALA A 1 100 ? -5.251 5.464 -14.086 1.00 84.19 100 ALA A N 1
ATOM 778 C CA . ALA A 1 100 ? -3.857 5.579 -13.665 1.00 84.19 100 ALA A CA 1
ATOM 779 C C . ALA A 1 100 ? -3.177 6.852 -14.206 1.00 84.19 100 ALA A C 1
ATOM 781 O O . ALA A 1 100 ? -2.330 7.431 -13.531 1.00 84.19 100 ALA A O 1
ATOM 782 N N . GLY A 1 101 ? -3.540 7.297 -15.415 1.00 77.00 101 GLY A N 1
ATOM 783 C CA . GLY A 1 101 ? -3.024 8.531 -16.013 1.00 77.00 101 GLY A CA 1
ATOM 784 C C . GLY A 1 101 ? -3.566 9.816 -15.378 1.00 77.00 101 GLY A C 1
ATOM 785 O O . GLY A 1 101 ? -2.852 10.818 -15.346 1.00 77.00 101 GLY A O 1
ATOM 786 N N . ASP A 1 102 ? -4.795 9.789 -14.860 1.00 70.38 102 ASP A N 1
ATOM 787 C CA . ASP A 1 102 ? -5.432 10.941 -14.210 1.00 70.38 102 ASP A CA 1
ATOM 788 C C . ASP A 1 102 ? -4.891 11.182 -12.783 1.00 70.38 102 ASP A C 1
ATOM 790 O O . ASP A 1 102 ? -4.873 12.321 -12.323 1.00 70.38 102 ASP A O 1
ATOM 794 N N . ASP A 1 103 ? -4.378 10.144 -12.111 1.00 57.88 103 ASP A N 1
ATOM 795 C CA . ASP A 1 103 ? -3.801 10.227 -10.756 1.00 57.88 103 ASP A CA 1
ATOM 796 C C . ASP A 1 103 ? -2.392 10.886 -10.723 1.00 57.88 103 ASP A C 1
ATOM 798 O O . ASP A 1 103 ? -1.800 11.055 -9.655 1.00 57.88 103 ASP A O 1
ATOM 802 N N . GLY A 1 104 ? -1.847 11.265 -11.889 1.00 50.66 104 GLY A N 1
ATOM 803 C CA . GLY A 1 104 ? -0.534 11.906 -12.063 1.00 50.66 104 GLY A CA 1
ATOM 804 C C . GLY A 1 104 ? -0.553 13.421 -12.331 1.00 50.66 104 GLY A C 1
ATOM 805 O O . GLY A 1 104 ? 0.497 13.968 -12.680 1.00 50.66 104 GLY A O 1
ATOM 806 N N . GLN A 1 105 ? -1.709 14.091 -12.214 1.00 41.94 105 GLN A N 1
ATOM 807 C CA . GLN A 1 105 ? -1.854 15.556 -12.335 1.00 41.94 105 GLN A CA 1
ATOM 808 C C . GLN A 1 105 ? -2.121 16.249 -10.998 1.00 41.94 105 GLN A C 1
ATOM 810 O O . GLN A 1 105 ? -2.944 15.742 -10.206 1.00 41.94 105 GLN A O 1
#

Organism: Kluyvera cryocrescens (NCBI:txid580)

Foldseek 3Di:
DDPDDDPDPPVVVVVVVVVVCVVCVPDDDDDDFLLVDEAEDDDDPDDPCCVVPVVVVVVVVQVVSVVRNHYYDHDDLVVCVVVLVVVLVPQPDPVSSVVSVVVND

Radius of gyration: 20.75 Å; chains: 1; bounding box: 45×47×46 Å

Secondary structure (DSSP, 8-state):
----S-S-HHHHHHHHHHHHHHHHTT-------GGG-EEEE--SS--TTGGGTHHHHHHHHHHHHHHTT-EEEE--GGGGTT-HHHHHTT-SSHHHHHHHHHTT-